Protein AF-A0A959FLN4-F1 (afdb_monomer_lite)

Foldseek 3Di:
DDPPDPDDPPVVVVVVVVVVVVVVPPPPDDQDDDDPPQKAWDAFDDPVVGKTKMFGQAKDAAQHKDKDWPFDDDDHDGDDPTDIDIDGHRHIDGGGKMWMWTDPPPHTDIDIHD

Sequence (114 aa):
MNKTLTIDRQRRWRWLALAVGLLIGTSGLTAQTLNPGDSAFTGYHSDDDDDFSFITLTNIVSGTVIKFTDNGWISGSLYINEGTITATFTQDVDCGTEIYVDFQGGGTGLRVGG

Radius of gyration: 25.19 Å; chains: 1; bounding box: 37×46×89 Å

Structure (mmCIF, N/CA/C/O backbone):
data_AF-A0A959FLN4-F1
#
_entry.id   AF-A0A959FLN4-F1
#
loop_
_atom_site.group_PDB
_atom_site.id
_atom_site.type_symbol
_atom_site.label_atom_id
_atom_site.label_alt_id
_atom_site.label_comp_id
_atom_site.label_asym_id
_atom_site.label_entity_id
_atom_site.label_seq_id
_atom_site.pdbx_PDB_ins_code
_atom_site.Cartn_x
_atom_site.Cartn_y
_atom_site.Cartn_z
_atom_site.occupancy
_atom_site.B_iso_or_equiv
_atom_site.auth_seq_id
_atom_site.auth_comp_id
_atom_site.auth_asym_id
_atom_site.auth_atom_id
_atom_site.pdbx_PDB_model_num
ATOM 1 N N . MET A 1 1 ? 0.136 34.805 69.538 1.00 42.81 1 MET A N 1
ATOM 2 C CA . MET A 1 1 ? -0.954 34.639 68.549 1.00 42.81 1 MET A CA 1
ATOM 3 C C . MET A 1 1 ? -0.334 33.937 67.353 1.00 42.81 1 MET A C 1
ATOM 5 O O . MET A 1 1 ? 0.190 34.576 66.452 1.00 42.81 1 MET A O 1
ATOM 9 N N . ASN A 1 2 ? -0.243 32.611 67.433 1.00 43.59 2 ASN A N 1
ATOM 10 C CA . ASN A 1 2 ? 0.672 31.832 66.604 1.00 43.59 2 ASN A CA 1
ATOM 11 C C . ASN A 1 2 ? -0.185 31.140 65.551 1.00 43.59 2 ASN A C 1
ATOM 13 O O . ASN A 1 2 ? -0.807 30.116 65.824 1.00 43.59 2 ASN A O 1
ATOM 17 N N . LYS A 1 3 ? -0.299 31.758 64.374 1.00 55.50 3 LYS A N 1
ATOM 18 C CA . LYS A 1 3 ? -0.999 31.157 63.240 1.00 55.50 3 LYS A CA 1
ATOM 19 C C . LYS A 1 3 ? -0.116 30.040 62.686 1.00 55.50 3 LYS A C 1
ATOM 21 O O . LYS A 1 3 ? 0.785 30.290 61.894 1.00 55.50 3 LYS A O 1
ATOM 26 N N . THR A 1 4 ? -0.349 28.820 63.156 1.00 52.38 4 THR A N 1
ATOM 27 C CA . THR A 1 4 ? 0.256 27.604 62.610 1.00 52.38 4 THR A CA 1
ATOM 28 C C . THR A 1 4 ? -0.147 27.483 61.140 1.00 52.38 4 THR A C 1
ATOM 30 O O . THR A 1 4 ? -1.325 27.342 60.821 1.00 52.38 4 THR A O 1
ATOM 33 N N . LEU A 1 5 ? 0.826 27.608 60.237 1.00 50.84 5 LEU A N 1
ATOM 34 C CA . LEU A 1 5 ? 0.628 27.631 58.789 1.00 50.84 5 LEU A CA 1
ATOM 35 C C . LEU A 1 5 ? 0.163 26.253 58.289 1.00 50.84 5 LEU A C 1
ATOM 37 O O . LEU A 1 5 ? 0.968 25.358 58.054 1.00 50.84 5 LEU A O 1
ATOM 41 N N . THR A 1 6 ? -1.146 26.075 58.112 1.00 54.66 6 THR A N 1
ATOM 42 C CA . THR A 1 6 ? -1.749 24.881 57.487 1.00 54.66 6 THR A CA 1
ATOM 43 C C . THR A 1 6 ? -1.818 25.032 55.959 1.00 54.66 6 THR A C 1
ATOM 45 O O . THR A 1 6 ? -2.863 24.866 55.340 1.00 54.66 6 THR A O 1
ATOM 48 N N . ILE A 1 7 ? -0.698 25.396 55.337 1.00 59.03 7 ILE A N 1
ATOM 49 C CA . ILE A 1 7 ? -0.493 25.465 53.878 1.00 59.03 7 ILE A CA 1
ATOM 50 C C . ILE A 1 7 ? 0.695 24.507 53.652 1.00 59.03 7 ILE A C 1
ATOM 52 O O . ILE A 1 7 ? 1.712 24.659 54.309 1.00 59.03 7 ILE A O 1
ATOM 56 N N . ASP A 1 8 ? 0.678 23.406 52.898 1.00 60.59 8 ASP A N 1
ATOM 57 C CA . ASP A 1 8 ? 0.335 23.318 51.480 1.00 60.59 8 ASP A CA 1
ATOM 58 C C . ASP A 1 8 ? 0.290 21.844 50.988 1.00 60.59 8 ASP A C 1
ATOM 60 O O . ASP A 1 8 ? 0.791 21.493 49.916 1.00 60.59 8 ASP A O 1
ATOM 64 N N . ARG A 1 9 ? -0.228 20.905 51.796 1.00 58.81 9 ARG A N 1
ATOM 65 C CA . ARG A 1 9 ? -0.150 19.459 51.470 1.00 58.81 9 ARG A CA 1
ATOM 66 C C . ARG A 1 9 ? -0.915 19.093 50.181 1.00 58.81 9 ARG A C 1
ATOM 68 O O . ARG A 1 9 ? -0.602 18.093 49.549 1.00 58.81 9 ARG A O 1
ATOM 75 N N . GLN A 1 10 ? -1.869 19.930 49.770 1.00 56.53 10 GLN A N 1
ATOM 76 C CA . GLN A 1 10 ? -2.761 19.699 48.629 1.00 56.53 10 GLN A CA 1
ATOM 77 C C . GLN A 1 10 ? -2.230 20.233 47.284 1.00 56.53 10 GLN A C 1
ATOM 79 O O . GLN A 1 10 ? -2.599 19.701 46.241 1.00 56.53 10 GLN A O 1
ATOM 84 N N . ARG A 1 11 ? -1.336 21.237 47.244 1.00 57.38 11 ARG A N 1
ATOM 85 C CA . ARG A 1 11 ? -0.779 21.738 45.964 1.00 57.38 11 ARG A CA 1
ATOM 86 C C . ARG A 1 11 ? 0.384 20.904 45.434 1.00 57.38 11 ARG A C 1
ATOM 88 O O . ARG A 1 11 ? 0.603 20.874 44.226 1.00 57.38 11 ARG A O 1
ATOM 95 N N . ARG A 1 12 ? 1.092 20.181 46.307 1.00 56.97 12 ARG A N 1
ATOM 96 C CA . ARG A 1 12 ? 2.252 19.343 45.936 1.00 56.97 12 ARG A CA 1
ATOM 97 C C . ARG A 1 12 ? 1.865 18.086 45.149 1.00 56.97 12 ARG A C 1
ATOM 99 O O . ARG A 1 12 ? 2.690 17.542 44.429 1.00 56.97 12 ARG A O 1
ATOM 106 N N . TRP A 1 13 ? 0.613 17.645 45.263 1.00 57.09 13 TRP A N 1
ATOM 107 C CA . TRP A 1 13 ? 0.108 16.438 44.598 1.00 57.09 13 TRP A CA 1
ATOM 108 C C . TRP A 1 13 ? -0.487 16.718 43.214 1.00 57.09 13 TRP A C 1
ATOM 110 O O . TRP A 1 13 ? -0.590 15.807 42.398 1.00 57.09 13 TRP A O 1
ATOM 120 N N . ARG A 1 14 ? -0.818 17.981 42.909 1.00 61.22 14 ARG A N 1
ATOM 121 C CA . ARG A 1 14 ? -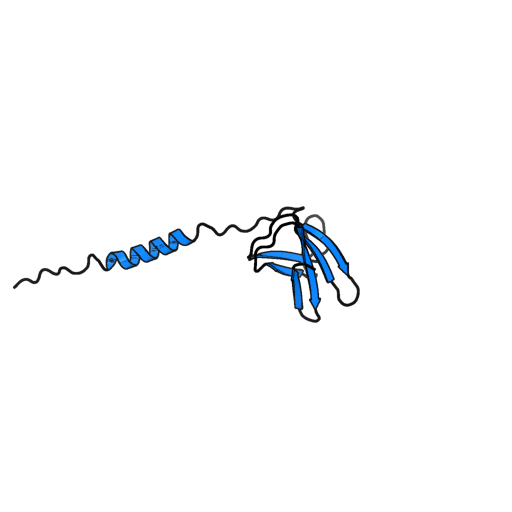1.393 18.371 41.609 1.00 61.22 14 ARG A CA 1
ATOM 122 C C . ARG A 1 14 ? -0.381 18.241 40.466 1.00 61.22 14 ARG A C 1
ATOM 124 O O . ARG A 1 14 ? -0.768 17.900 39.358 1.00 61.22 14 ARG A O 1
ATOM 131 N N . TRP A 1 15 ? 0.905 18.442 40.752 1.00 58.00 15 TRP A N 1
ATOM 132 C CA . TRP A 1 15 ? 1.986 18.281 39.772 1.00 58.00 15 TRP A CA 1
ATOM 133 C C . TRP A 1 15 ? 2.414 16.818 39.584 1.00 58.00 15 TRP A C 1
ATOM 135 O O . TRP A 1 15 ? 2.706 16.408 38.466 1.00 58.00 15 TRP A O 1
ATOM 145 N N . LEU A 1 16 ? 2.376 16.010 40.651 1.00 58.56 16 LEU A N 1
ATOM 146 C CA . LEU A 1 16 ? 2.661 14.570 40.580 1.00 58.56 16 LEU A CA 1
ATOM 14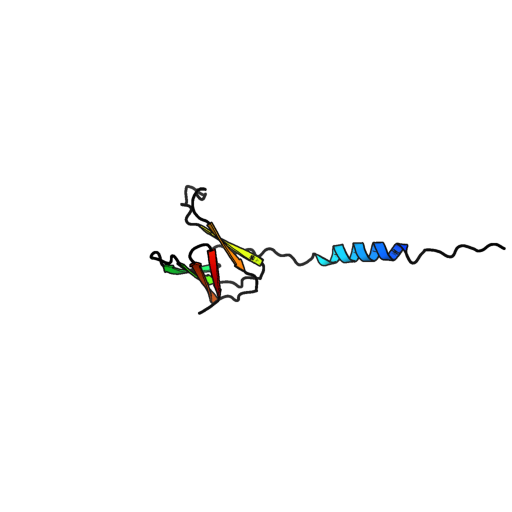7 C C . LEU A 1 16 ? 1.557 13.798 39.844 1.00 58.56 16 LEU A C 1
ATOM 149 O O . LEU A 1 16 ? 1.868 12.939 39.027 1.00 58.56 16 LEU A O 1
ATOM 153 N N . ALA A 1 17 ? 0.283 14.137 40.065 1.00 59.50 17 ALA A N 1
ATOM 154 C CA . ALA A 1 17 ? -0.832 13.503 39.359 1.00 59.50 17 ALA A CA 1
ATOM 155 C C . ALA A 1 17 ? -0.801 13.765 37.840 1.00 59.50 17 ALA A C 1
ATOM 157 O O . ALA A 1 17 ? -1.112 12.867 37.062 1.00 59.50 17 ALA A O 1
ATOM 158 N N . LEU A 1 18 ? -0.374 14.961 37.409 1.00 59.69 18 LEU A N 1
ATOM 159 C CA . LEU A 1 18 ? -0.246 15.296 35.986 1.00 59.69 18 LEU A CA 1
ATOM 160 C C . LEU A 1 18 ? 0.913 14.535 35.315 1.00 59.69 18 LEU A C 1
ATOM 162 O O . LEU A 1 18 ? 0.754 14.015 34.215 1.00 59.69 18 LEU A O 1
ATOM 166 N N . ALA A 1 19 ? 2.063 14.435 35.992 1.00 59.25 19 ALA A N 1
ATOM 167 C CA . ALA A 1 19 ? 3.237 13.723 35.484 1.00 59.25 19 ALA A CA 1
ATOM 168 C C . ALA A 1 19 ? 3.023 12.198 35.415 1.00 59.25 19 ALA A C 1
ATOM 170 O O . ALA A 1 19 ? 3.468 11.558 34.467 1.00 59.25 19 ALA A O 1
ATOM 171 N N . VAL A 1 20 ? 2.299 11.621 36.381 1.00 59.62 20 VAL A N 1
ATOM 172 C CA . VAL A 1 20 ? 1.921 10.197 36.367 1.00 59.62 20 VAL A CA 1
ATOM 173 C C . VAL A 1 20 ? 0.862 9.916 35.295 1.00 59.62 20 VAL A C 1
ATOM 175 O O . VAL A 1 20 ? 0.972 8.920 34.589 1.00 59.62 20 VAL A O 1
ATOM 178 N N . GLY A 1 21 ? -0.116 10.809 35.103 1.00 60.56 21 GLY A N 1
ATOM 179 C CA . GLY A 1 21 ? -1.114 10.676 34.034 1.00 60.56 21 GLY A CA 1
ATOM 180 C C . GLY A 1 21 ? -0.510 10.715 32.624 1.00 60.56 21 GLY A C 1
ATOM 181 O O . GLY A 1 21 ? -0.939 9.961 31.756 1.00 60.56 21 GLY A O 1
ATOM 182 N N . LEU A 1 22 ? 0.530 11.530 32.411 1.00 64.88 22 LEU A N 1
ATOM 183 C CA . LEU A 1 22 ? 1.234 11.628 31.127 1.00 64.88 22 LEU A CA 1
ATOM 184 C C . LEU A 1 22 ? 2.058 10.369 30.794 1.00 64.88 22 LEU A C 1
ATOM 186 O O . LEU A 1 22 ? 2.216 10.039 29.622 1.00 64.88 22 LEU A O 1
ATOM 190 N N . LEU A 1 23 ? 2.550 9.645 31.806 1.00 58.16 23 LEU A N 1
ATOM 191 C CA . LEU A 1 23 ? 3.374 8.444 31.617 1.00 58.16 23 LEU A CA 1
ATOM 192 C C . LEU A 1 23 ? 2.545 7.161 31.403 1.00 58.16 23 LEU A C 1
ATOM 194 O O . LEU A 1 23 ? 3.063 6.184 30.874 1.00 58.16 23 LEU A O 1
ATOM 198 N N . ILE A 1 24 ? 1.261 7.158 31.785 1.00 64.31 24 ILE A N 1
ATOM 199 C CA . ILE A 1 24 ? 0.349 6.003 31.643 1.00 64.31 24 ILE A CA 1
ATOM 200 C C . ILE A 1 24 ? -0.402 6.024 30.290 1.00 64.31 24 ILE A C 1
ATOM 202 O O . ILE A 1 24 ? -0.995 5.028 29.891 1.00 64.31 24 ILE A O 1
ATOM 206 N N . GLY A 1 25 ? -0.353 7.134 29.543 1.00 58.66 25 GLY A N 1
ATOM 207 C CA . GLY A 1 25 ? -1.104 7.313 28.292 1.00 58.66 25 GLY A CA 1
ATOM 208 C C . GLY A 1 25 ? -0.441 6.798 27.005 1.00 58.66 25 GLY A C 1
ATOM 209 O O . GLY A 1 25 ? -1.029 6.956 25.941 1.00 58.66 25 GLY A O 1
ATOM 210 N N . THR A 1 26 ? 0.768 6.226 27.051 1.00 59.09 26 THR A N 1
ATOM 211 C CA . THR A 1 26 ? 1.535 5.865 25.834 1.00 59.09 26 THR A CA 1
ATOM 212 C C . THR A 1 26 ? 1.523 4.375 25.479 1.00 59.09 26 THR A C 1
ATOM 214 O O . THR A 1 26 ? 2.037 3.983 24.430 1.00 59.09 26 THR A O 1
ATOM 217 N N . SER A 1 27 ? 0.925 3.524 26.314 1.00 56.97 27 SER A N 1
ATOM 218 C CA . SER A 1 27 ? 0.805 2.082 26.081 1.00 56.97 27 SER A CA 1
ATOM 219 C C . SER A 1 27 ? -0.263 1.783 25.025 1.00 56.97 27 SER A C 1
ATOM 221 O O . SER A 1 27 ? -1.408 1.493 25.357 1.00 56.97 27 SER A O 1
ATOM 223 N N . GLY A 1 28 ? 0.101 1.892 23.748 1.00 59.59 28 GLY A N 1
ATOM 224 C CA . GLY A 1 28 ? -0.788 1.545 22.633 1.00 59.59 28 GLY A CA 1
ATOM 225 C C . GLY A 1 28 ? -0.274 1.896 21.238 1.00 59.59 28 GLY A C 1
ATOM 226 O O . GLY A 1 28 ? -0.885 1.488 20.257 1.00 59.59 28 GLY A O 1
ATOM 227 N N . LEU A 1 29 ? 0.847 2.613 21.118 1.00 63.47 29 LEU A N 1
ATOM 228 C CA . LEU A 1 29 ? 1.471 2.864 19.819 1.00 63.47 29 LEU A CA 1
ATOM 229 C C . LEU A 1 29 ? 2.187 1.592 19.350 1.00 63.47 29 LEU A C 1
ATOM 231 O O . LEU A 1 29 ? 3.341 1.353 19.701 1.00 63.47 29 LEU A O 1
ATOM 235 N N . THR A 1 30 ? 1.492 0.758 18.583 1.00 61.81 30 THR A N 1
ATOM 236 C CA . THR A 1 30 ? 2.125 -0.303 17.799 1.00 61.81 30 THR A CA 1
ATOM 237 C C . THR A 1 30 ? 2.321 0.202 16.376 1.00 61.81 30 THR A C 1
ATOM 239 O O . THR A 1 30 ? 1.385 0.695 15.751 1.00 61.81 30 THR A O 1
ATOM 242 N N . ALA A 1 31 ? 3.554 0.140 15.874 1.00 64.38 31 ALA A N 1
ATOM 243 C CA . ALA A 1 31 ? 3.780 0.314 14.449 1.00 64.38 31 ALA A CA 1
ATOM 244 C C . ALA A 1 31 ? 3.240 -0.935 13.749 1.00 64.38 31 ALA A C 1
ATOM 246 O O . ALA A 1 31 ? 3.597 -2.055 14.129 1.00 64.38 31 ALA A O 1
ATOM 247 N N . GLN A 1 32 ? 2.390 -0.762 12.739 1.00 69.25 32 GLN A N 1
ATOM 248 C CA . GLN A 1 32 ? 1.960 -1.903 11.949 1.00 69.25 32 GLN A CA 1
ATOM 249 C C . GLN A 1 32 ? 3.174 -2.526 11.257 1.00 69.25 32 GLN A C 1
ATOM 251 O O . GLN A 1 32 ? 3.904 -1.853 10.532 1.00 69.25 32 GLN A O 1
ATOM 256 N N . THR A 1 33 ? 3.388 -3.820 11.489 1.00 81.00 33 THR A N 1
ATOM 257 C CA . THR A 1 33 ? 4.355 -4.608 10.722 1.00 81.00 33 THR A CA 1
ATOM 258 C C . THR A 1 33 ? 3.602 -5.280 9.585 1.00 81.00 33 THR A C 1
ATOM 260 O O . THR A 1 33 ? 2.776 -6.153 9.840 1.00 81.00 33 THR A O 1
ATOM 263 N N . LEU A 1 34 ? 3.863 -4.848 8.352 1.00 89.44 34 LEU A N 1
ATOM 264 C CA . LEU A 1 34 ? 3.444 -5.557 7.145 1.00 89.44 34 LEU A CA 1
ATOM 265 C C . LEU A 1 34 ? 4.539 -6.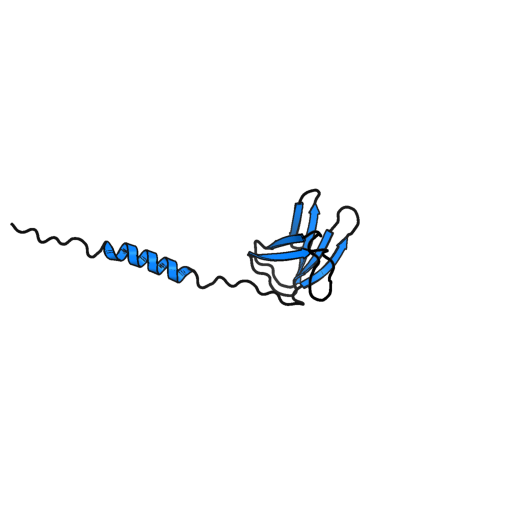550 6.753 1.00 89.44 34 LEU A C 1
ATOM 267 O O . LEU A 1 34 ? 5.726 -6.213 6.765 1.00 89.44 34 LEU A O 1
ATOM 271 N N . ASN A 1 35 ? 4.142 -7.764 6.402 1.00 92.31 35 ASN A N 1
ATOM 272 C CA . ASN A 1 35 ? 5.020 -8.818 5.918 1.00 92.31 35 ASN A CA 1
ATOM 273 C C . ASN A 1 35 ? 4.934 -8.935 4.389 1.00 92.31 35 ASN A C 1
ATOM 275 O O . ASN A 1 35 ? 3.924 -8.559 3.784 1.00 92.31 35 ASN A O 1
ATOM 279 N N . PRO A 1 36 ? 5.965 -9.496 3.732 1.00 90.88 36 PRO A N 1
ATOM 280 C CA . PRO A 1 36 ? 5.841 -9.907 2.340 1.00 90.88 36 PRO A CA 1
ATOM 281 C C . PRO A 1 36 ? 4.613 -10.810 2.151 1.00 90.88 36 PRO A C 1
ATOM 283 O O . PRO A 1 36 ? 4.470 -11.809 2.854 1.00 90.88 36 PRO A O 1
ATOM 286 N N . GLY A 1 37 ? 3.743 -10.454 1.203 1.00 93.44 37 GLY A N 1
ATOM 287 C CA . GLY A 1 37 ? 2.484 -11.163 0.942 1.00 93.44 37 GLY A CA 1
ATOM 288 C C . GLY A 1 37 ? 1.234 -10.538 1.571 1.00 93.44 37 GLY A C 1
ATOM 289 O O . GLY A 1 37 ? 0.138 -10.996 1.276 1.00 93.44 37 GLY A O 1
ATOM 290 N N . ASP A 1 38 ? 1.360 -9.468 2.359 1.00 95.75 38 ASP A N 1
ATOM 291 C CA . ASP A 1 38 ? 0.211 -8.768 2.961 1.00 95.75 38 ASP A CA 1
ATOM 292 C C . ASP A 1 38 ? -0.537 -7.840 1.978 1.00 95.75 38 ASP A C 1
ATOM 294 O O . ASP A 1 38 ? -1.553 -7.233 2.322 1.00 95.75 38 ASP A O 1
ATOM 298 N N . SER A 1 39 ? -0.053 -7.731 0.740 1.00 94.50 39 SER A N 1
ATOM 299 C CA . SER A 1 39 ? -0.704 -7.020 -0.362 1.00 94.50 39 SER A CA 1
ATOM 300 C C . SER A 1 39 ? -0.310 -7.630 -1.705 1.00 94.50 39 SER A C 1
ATOM 302 O O . SER A 1 39 ? 0.720 -8.304 -1.811 1.00 94.50 39 SER A O 1
ATOM 304 N N . ALA A 1 40 ? -1.125 -7.390 -2.728 1.00 96.00 40 ALA A N 1
ATOM 305 C CA . ALA A 1 40 ? -0.843 -7.808 -4.096 1.00 96.00 40 ALA A CA 1
ATOM 306 C C . ALA A 1 40 ? -1.298 -6.739 -5.092 1.00 96.00 40 ALA A C 1
ATOM 308 O O . ALA A 1 40 ? -2.390 -6.199 -4.948 1.00 96.00 40 ALA A O 1
ATOM 309 N N . PHE A 1 41 ? -0.484 -6.456 -6.110 1.00 95.12 41 PHE A N 1
ATOM 310 C CA . PHE A 1 41 ? -0.895 -5.595 -7.222 1.00 95.12 41 PHE A CA 1
ATOM 311 C C . PHE A 1 41 ? -2.005 -6.261 -8.040 1.00 95.12 41 PHE A C 1
ATOM 313 O O . PHE A 1 41 ? -1.958 -7.468 -8.288 1.00 95.12 41 PHE A O 1
ATOM 320 N N . THR A 1 42 ? -2.982 -5.468 -8.466 1.00 95.75 42 THR A N 1
ATOM 321 C CA . THR A 1 42 ? -4.179 -5.921 -9.192 1.00 95.75 42 THR A CA 1
ATOM 322 C C . THR A 1 42 ? -4.366 -5.210 -10.530 1.00 95.75 42 THR A C 1
ATOM 324 O O . THR A 1 42 ? -4.973 -5.784 -11.433 1.00 95.75 42 THR A O 1
ATOM 327 N N . GLY A 1 43 ? -3.779 -4.025 -10.707 1.00 93.44 43 GLY A N 1
ATOM 328 C CA . GLY A 1 43 ? -3.830 -3.257 -11.948 1.00 93.44 43 GLY A CA 1
ATOM 329 C C . GLY A 1 43 ? -2.605 -2.365 -12.119 1.00 93.44 43 GLY A C 1
ATOM 330 O O . GLY A 1 43 ? -1.963 -1.981 -11.143 1.00 93.44 43 GLY A O 1
ATOM 331 N N . TYR A 1 44 ? -2.278 -2.062 -13.371 1.00 90.50 44 TYR A N 1
ATOM 332 C CA . TYR A 1 44 ? -1.220 -1.131 -13.749 1.00 90.50 44 TYR A CA 1
ATOM 333 C C . TYR A 1 44 ? -1.588 -0.469 -15.078 1.00 90.50 44 TYR A C 1
ATOM 335 O O . TYR A 1 44 ? -1.947 -1.166 -16.033 1.00 90.50 44 TYR A O 1
ATOM 343 N N . HIS A 1 45 ? -1.486 0.853 -15.121 1.00 88.12 45 HIS A N 1
ATOM 344 C CA . HIS A 1 45 ? -1.679 1.698 -16.286 1.00 88.12 45 HIS A CA 1
ATOM 345 C C . HIS A 1 45 ? -0.399 2.518 -16.488 1.00 88.12 45 HIS A C 1
ATOM 347 O O . HIS A 1 45 ? 0.068 3.185 -15.572 1.00 88.12 45 HIS A O 1
ATOM 353 N N . SER A 1 46 ? 0.200 2.412 -17.674 1.00 82.81 46 SER A N 1
ATOM 354 C CA . SER A 1 46 ? 1.507 3.013 -17.998 1.00 82.81 46 SER A CA 1
ATOM 355 C C . SER A 1 46 ? 1.457 4.017 -19.149 1.00 82.81 46 SER A C 1
ATOM 357 O O . SER A 1 46 ? 2.472 4.263 -19.799 1.00 82.81 46 SER A O 1
ATOM 359 N N . ASP A 1 47 ? 0.250 4.407 -19.536 1.00 78.94 47 ASP A N 1
ATOM 360 C CA . ASP A 1 47 ? -0.031 5.451 -20.520 1.00 78.94 47 ASP A CA 1
ATOM 361 C C . ASP A 1 47 ? -0.634 6.650 -19.766 1.00 78.94 47 ASP A C 1
ATOM 363 O O . ASP A 1 47 ? -0.983 6.499 -18.607 1.00 78.94 47 ASP A O 1
ATOM 367 N N . ASP A 1 48 ? -0.746 7.840 -20.354 1.00 72.81 48 ASP A N 1
ATOM 368 C CA . ASP A 1 48 ? -1.234 9.016 -19.604 1.00 72.81 48 ASP A CA 1
ATOM 369 C C . ASP A 1 48 ? -2.718 8.849 -19.165 1.00 72.81 48 ASP A C 1
ATOM 371 O O . ASP A 1 48 ? -3.608 8.752 -20.018 1.00 72.81 48 ASP A O 1
ATOM 375 N N . ASP A 1 49 ? -3.088 8.880 -17.872 1.00 69.81 49 ASP A N 1
ATOM 376 C CA . ASP A 1 49 ? -2.268 9.042 -16.650 1.00 69.81 49 ASP A CA 1
ATOM 377 C C . ASP A 1 49 ? -1.676 7.710 -16.149 1.00 69.81 49 ASP A C 1
ATOM 379 O O . ASP A 1 49 ? -2.384 6.704 -16.051 1.00 69.81 49 ASP A O 1
ATOM 383 N N . ASP A 1 50 ? -0.407 7.736 -15.723 1.00 82.38 50 ASP A N 1
ATOM 384 C CA . ASP A 1 50 ? 0.202 6.605 -15.022 1.00 82.38 50 ASP A CA 1
ATOM 385 C C . ASP A 1 50 ? -0.603 6.303 -13.744 1.00 82.38 50 ASP A C 1
ATOM 387 O O . ASP A 1 50 ? -0.869 7.203 -12.946 1.00 82.38 50 ASP A O 1
ATOM 391 N N . ASP A 1 51 ? -0.998 5.048 -13.520 1.00 88.94 51 ASP A N 1
ATOM 392 C CA . ASP A 1 51 ? -1.694 4.620 -12.303 1.00 88.94 51 ASP A CA 1
ATOM 393 C C . ASP A 1 51 ? -1.472 3.132 -11.984 1.00 88.94 51 ASP A C 1
ATOM 395 O O . ASP A 1 51 ? -0.952 2.342 -12.779 1.00 88.94 51 ASP A O 1
ATOM 399 N N . PHE A 1 52 ? -1.799 2.737 -10.755 1.00 92.06 52 PHE A N 1
ATOM 400 C CA . PHE A 1 52 ? -1.852 1.325 -10.387 1.00 92.06 52 PHE A CA 1
ATOM 401 C C . PHE A 1 52 ? -2.867 1.066 -9.281 1.00 92.06 52 PHE A C 1
ATOM 403 O O . PHE A 1 52 ? -3.247 1.960 -8.522 1.00 92.06 52 PHE A O 1
ATOM 410 N N . SER A 1 53 ? -3.254 -0.199 -9.136 1.00 94.50 53 SER A N 1
ATOM 411 C CA . SER A 1 53 ? -4.057 -0.660 -8.009 1.00 94.50 53 SER A CA 1
ATOM 412 C C . SER A 1 53 ? -3.442 -1.871 -7.319 1.00 94.50 53 SER A C 1
ATOM 414 O O . SER A 1 53 ? -2.664 -2.641 -7.897 1.00 94.50 53 SER A O 1
ATOM 416 N N . PHE A 1 54 ? -3.766 -2.021 -6.040 1.00 95.31 54 PHE A N 1
ATOM 417 C CA . PHE A 1 54 ? -3.398 -3.180 -5.241 1.00 95.31 54 PHE A CA 1
ATOM 418 C C . PHE A 1 54 ? -4.498 -3.524 -4.241 1.00 95.31 54 PHE A C 1
ATOM 420 O O . PHE A 1 54 ? -5.235 -2.657 -3.776 1.00 95.31 54 PHE A O 1
ATOM 427 N N . ILE A 1 55 ? -4.575 -4.794 -3.861 1.00 96.31 55 ILE A N 1
ATOM 428 C CA . ILE A 1 55 ? -5.483 -5.289 -2.830 1.00 96.31 55 ILE A CA 1
ATOM 429 C C . ILE A 1 55 ? -4.739 -5.509 -1.512 1.00 96.31 55 ILE A C 1
ATOM 431 O O . ILE A 1 55 ? -3.601 -5.997 -1.487 1.00 96.31 55 ILE A O 1
ATOM 435 N N . THR A 1 56 ? -5.386 -5.168 -0.401 1.00 95.81 56 THR A N 1
ATOM 436 C CA . THR A 1 56 ? -4.918 -5.512 0.944 1.00 95.81 56 THR A CA 1
ATOM 437 C C . THR A 1 56 ? -5.242 -6.979 1.236 1.00 95.81 56 THR A C 1
ATOM 439 O O . THR A 1 56 ? -6.370 -7.427 1.058 1.00 95.81 56 THR A O 1
ATOM 442 N N . LEU A 1 57 ? -4.268 -7.769 1.686 1.00 96.06 57 LEU A N 1
ATOM 443 C CA . LEU A 1 57 ? -4.482 -9.174 2.083 1.00 96.06 57 LEU A CA 1
ATOM 444 C C . LEU A 1 57 ? -4.499 -9.350 3.608 1.00 96.06 57 LEU A C 1
ATOM 446 O O . LEU A 1 57 ? -4.805 -10.424 4.120 1.00 96.06 57 LEU A O 1
ATOM 450 N N . THR A 1 58 ? -4.244 -8.263 4.332 1.00 95.50 58 THR A N 1
ATOM 451 C CA . THR A 1 58 ? -4.405 -8.121 5.778 1.00 95.50 58 THR A CA 1
ATOM 452 C C . THR A 1 58 ? -5.062 -6.776 6.088 1.00 95.50 58 THR A C 1
ATOM 454 O O . THR A 1 58 ? -5.090 -5.885 5.237 1.00 95.50 58 THR A O 1
ATOM 457 N N . ASN A 1 59 ? -5.588 -6.617 7.302 1.00 94.50 59 ASN A N 1
ATOM 458 C CA . ASN A 1 59 ? -6.124 -5.332 7.747 1.00 94.50 59 ASN A CA 1
ATOM 459 C C . ASN A 1 59 ? -4.986 -4.313 7.839 1.00 94.50 59 ASN A C 1
ATOM 461 O O . ASN A 1 59 ? -3.934 -4.627 8.390 1.00 94.50 59 ASN A O 1
ATOM 465 N N . ILE A 1 60 ? -5.198 -3.092 7.361 1.00 92.81 60 ILE A N 1
ATOM 466 C CA . ILE A 1 60 ? -4.292 -1.953 7.519 1.00 92.81 60 ILE A CA 1
ATOM 467 C C . ILE A 1 60 ? -4.880 -1.018 8.574 1.00 92.81 60 ILE A C 1
ATOM 469 O O . ILE A 1 60 ? -6.047 -0.653 8.495 1.00 92.81 60 ILE A O 1
ATOM 473 N N . VAL A 1 61 ? -4.088 -0.620 9.565 1.00 92.00 61 VAL A N 1
ATOM 474 C CA . VAL A 1 61 ? -4.510 0.369 10.564 1.00 92.00 61 VAL A CA 1
A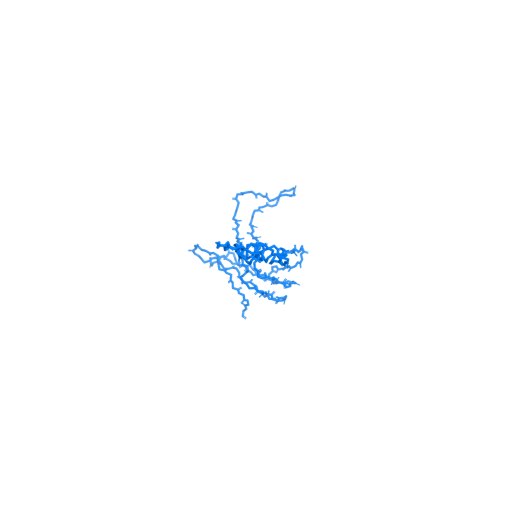TOM 475 C C . VAL A 1 61 ? -4.156 1.788 10.121 1.00 92.00 61 VAL A C 1
ATOM 477 O O . VAL A 1 61 ? -3.204 2.016 9.369 1.00 92.00 61 VAL A O 1
ATOM 480 N N . SER A 1 62 ? -4.902 2.763 10.627 1.00 90.56 62 SER A N 1
ATOM 481 C CA . SER A 1 62 ? -4.615 4.180 10.442 1.00 90.56 62 SER A CA 1
ATOM 482 C C . SER A 1 62 ? -3.187 4.525 10.879 1.00 90.56 62 SER A C 1
ATOM 484 O O . SER A 1 62 ? -2.709 4.109 11.933 1.00 90.56 62 SER A O 1
ATOM 486 N N . GLY A 1 63 ? -2.521 5.362 10.092 1.00 88.44 63 GLY A N 1
ATOM 487 C CA . GLY A 1 63 ? -1.133 5.775 10.279 1.00 88.44 63 GLY A CA 1
ATOM 488 C C . GLY A 1 63 ? -0.116 4.898 9.549 1.00 88.44 63 GLY A C 1
ATOM 489 O O . GLY A 1 63 ? 1.062 5.257 9.515 1.00 88.44 63 GLY A O 1
ATOM 490 N N . THR A 1 64 ? -0.534 3.785 8.943 1.00 90.88 64 THR A N 1
ATOM 491 C CA . THR A 1 64 ? 0.354 2.958 8.124 1.00 90.88 64 THR A CA 1
ATOM 492 C C . THR A 1 64 ? 0.800 3.709 6.875 1.00 90.88 64 THR A C 1
ATOM 494 O O . THR A 1 64 ? 0.024 4.411 6.225 1.00 90.88 64 THR A O 1
ATOM 497 N N . VAL A 1 65 ? 2.083 3.563 6.546 1.00 90.12 65 VAL A N 1
ATOM 498 C CA . VAL A 1 65 ? 2.714 4.201 5.391 1.00 90.12 65 VAL A CA 1
ATOM 499 C C . VAL A 1 65 ? 3.331 3.122 4.515 1.00 90.12 65 VAL A C 1
ATOM 501 O O . VAL A 1 65 ? 4.246 2.423 4.949 1.00 90.12 65 VAL A O 1
ATOM 504 N N . ILE A 1 66 ? 2.858 3.013 3.276 1.00 90.44 66 ILE A N 1
ATOM 505 C CA . ILE A 1 66 ? 3.419 2.119 2.259 1.00 90.44 66 ILE A CA 1
ATOM 506 C C . ILE A 1 66 ? 4.102 2.975 1.199 1.00 90.44 66 ILE A C 1
ATOM 508 O O . ILE A 1 66 ? 3.549 3.978 0.745 1.00 90.44 66 ILE A O 1
ATOM 512 N N . LYS A 1 67 ? 5.325 2.597 0.824 1.00 90.19 67 LYS A N 1
ATOM 513 C CA . LYS A 1 67 ? 6.095 3.296 -0.203 1.00 90.19 67 LYS A CA 1
ATOM 514 C C . LYS A 1 67 ? 6.272 2.415 -1.425 1.00 90.19 67 LYS A C 1
ATOM 516 O O . LYS A 1 67 ? 6.705 1.274 -1.296 1.00 90.19 67 LYS A O 1
ATOM 521 N N . PHE A 1 68 ? 5.979 2.979 -2.586 1.00 89.19 68 PHE A N 1
ATOM 522 C CA . PHE A 1 68 ? 6.139 2.336 -3.883 1.00 89.19 68 PHE A CA 1
ATOM 523 C C . PHE A 1 68 ? 7.236 3.057 -4.645 1.00 89.19 68 PHE A C 1
ATOM 525 O O . PHE A 1 68 ? 7.296 4.284 -4.622 1.00 89.19 68 PHE A O 1
ATOM 532 N N . THR A 1 69 ? 8.125 2.309 -5.280 1.00 88.88 69 THR A N 1
ATOM 533 C CA . THR A 1 69 ? 9.247 2.877 -6.017 1.00 88.88 69 THR A CA 1
ATOM 534 C C . THR A 1 69 ? 9.562 2.017 -7.222 1.00 88.88 69 THR A C 1
ATOM 536 O O . THR A 1 69 ? 9.471 0.791 -7.153 1.00 88.88 69 THR A O 1
ATOM 539 N N . ASP A 1 70 ? 9.935 2.681 -8.303 1.00 86.44 70 ASP A N 1
ATOM 540 C CA . ASP A 1 70 ? 10.478 2.091 -9.517 1.00 86.44 70 ASP A CA 1
ATOM 541 C C . ASP A 1 70 ? 12.001 1.908 -9.447 1.00 86.44 70 ASP A C 1
ATOM 543 O O . ASP A 1 70 ? 12.563 1.355 -10.384 1.00 86.44 70 ASP A O 1
ATOM 547 N N . ASN A 1 71 ? 12.646 2.271 -8.319 1.00 91.06 71 ASN A N 1
ATOM 548 C CA . ASN A 1 71 ? 14.073 2.031 -8.088 1.00 91.06 71 ASN A CA 1
ATOM 549 C C . ASN A 1 71 ? 14.435 0.575 -8.415 1.00 91.06 71 ASN A C 1
ATOM 551 O O . ASN A 1 71 ? 14.018 -0.356 -7.719 1.00 91.06 71 ASN A O 1
ATOM 555 N N . GLY A 1 72 ? 15.263 0.378 -9.439 1.00 90.31 72 GLY A N 1
ATOM 556 C CA . GLY A 1 72 ? 15.700 -0.952 -9.842 1.00 90.31 72 GLY A CA 1
ATOM 557 C C . GLY A 1 72 ? 16.370 -1.722 -8.694 1.00 90.31 72 GLY A C 1
ATOM 558 O O . GLY A 1 72 ? 17.017 -1.155 -7.808 1.00 90.31 72 GLY A O 1
ATOM 559 N N . TRP A 1 73 ? 16.225 -3.046 -8.713 1.00 91.06 73 TRP A N 1
ATOM 560 C CA . TRP A 1 73 ? 16.811 -3.927 -7.706 1.00 91.06 73 TRP A CA 1
ATOM 561 C C . TRP A 1 73 ? 18.199 -4.418 -8.125 1.00 91.06 73 TRP A C 1
ATOM 563 O O . TRP A 1 73 ? 18.357 -5.040 -9.177 1.00 91.06 73 TRP A O 1
ATOM 573 N N . ILE A 1 74 ? 19.201 -4.216 -7.269 1.00 89.25 74 ILE A N 1
ATOM 574 C CA . ILE A 1 74 ? 20.566 -4.706 -7.463 1.00 89.25 74 ILE A CA 1
ATOM 575 C C . ILE A 1 74 ? 21.091 -5.398 -6.205 1.00 89.25 74 ILE A C 1
ATOM 577 O O . ILE A 1 74 ? 21.280 -4.787 -5.157 1.00 89.25 74 ILE A O 1
ATOM 581 N N . SER A 1 75 ? 21.383 -6.696 -6.328 1.00 89.62 75 SER A N 1
ATOM 582 C CA . SER A 1 75 ? 22.172 -7.473 -5.358 1.00 89.62 75 SER A CA 1
ATOM 583 C C . SER A 1 75 ? 21.808 -7.262 -3.876 1.00 89.62 75 SER A C 1
ATOM 585 O O . SER A 1 75 ? 22.695 -7.225 -3.026 1.00 89.62 75 SER A O 1
ATOM 587 N N . GLY A 1 76 ? 20.518 -7.136 -3.548 1.00 91.31 76 GLY A N 1
ATOM 588 C CA . GLY A 1 76 ? 20.061 -6.973 -2.162 1.00 91.31 76 GLY A CA 1
ATOM 589 C C . GLY A 1 76 ? 19.653 -5.553 -1.762 1.00 91.31 76 GLY A C 1
ATOM 590 O O . GLY A 1 76 ? 19.276 -5.355 -0.609 1.00 91.31 76 GLY A O 1
ATOM 591 N N . SER A 1 77 ? 19.721 -4.578 -2.669 1.00 92.44 77 SER A N 1
ATOM 592 C CA . SER A 1 77 ? 19.303 -3.198 -2.411 1.00 92.44 77 SER A CA 1
ATOM 593 C C . SER A 1 77 ? 18.583 -2.586 -3.608 1.00 92.44 77 SER A C 1
ATOM 595 O O . SER A 1 77 ? 18.768 -3.002 -4.751 1.00 92.44 77 SER A O 1
ATOM 597 N N . LEU A 1 78 ? 17.796 -1.551 -3.332 1.00 92.88 78 LEU A N 1
ATOM 598 C CA . LEU A 1 78 ? 17.271 -0.637 -4.339 1.00 92.88 78 LEU A CA 1
ATOM 599 C C . LEU A 1 78 ? 18.374 0.327 -4.802 1.00 92.88 78 LEU A C 1
ATOM 601 O O . LEU A 1 78 ? 19.263 0.681 -4.014 1.00 92.88 78 LEU A O 1
ATOM 605 N N . TYR A 1 79 ? 18.297 0.776 -6.056 1.00 92.50 79 TYR A N 1
ATOM 606 C CA . TYR A 1 79 ? 18.938 2.018 -6.493 1.00 92.50 79 TYR A CA 1
ATOM 607 C C . TYR A 1 79 ? 18.364 3.230 -5.726 1.00 92.50 79 TYR A C 1
ATOM 609 O O . TYR A 1 79 ? 17.413 3.101 -4.957 1.00 92.50 79 TYR A O 1
ATOM 617 N N . ILE A 1 80 ? 18.997 4.402 -5.860 1.00 85.25 80 ILE A N 1
ATOM 618 C CA . ILE A 1 80 ? 18.725 5.573 -5.000 1.00 85.25 80 ILE A CA 1
ATOM 619 C C . ILE A 1 80 ? 18.223 6.820 -5.747 1.00 85.25 80 ILE A C 1
ATOM 621 O O . ILE A 1 80 ? 18.136 7.880 -5.135 1.00 85.25 80 ILE A O 1
ATOM 625 N N . ASN A 1 81 ? 17.924 6.726 -7.047 1.00 85.12 81 ASN A N 1
ATOM 626 C CA . ASN A 1 81 ? 17.714 7.901 -7.909 1.00 85.12 81 ASN A CA 1
ATOM 627 C C . ASN A 1 81 ? 16.452 7.830 -8.791 1.00 85.12 81 ASN A C 1
ATOM 629 O O . ASN A 1 81 ? 16.378 8.548 -9.784 1.00 85.12 81 ASN A O 1
ATOM 633 N N . GLU A 1 82 ? 15.479 6.992 -8.443 1.00 85.12 82 GLU A N 1
ATOM 634 C CA . GLU A 1 82 ? 14.173 6.922 -9.115 1.00 85.12 82 GLU A CA 1
ATOM 635 C C . GLU A 1 82 ? 13.039 7.380 -8.180 1.00 85.12 82 GLU A C 1
ATOM 637 O O . GLU A 1 82 ? 13.265 7.765 -7.023 1.00 85.12 82 GLU A O 1
ATOM 642 N N . GLY A 1 83 ? 11.813 7.402 -8.700 1.00 83.62 83 GLY A N 1
ATOM 643 C CA . GLY A 1 83 ? 10.642 7.935 -8.018 1.00 83.62 83 GLY A CA 1
ATOM 644 C C . GLY A 1 83 ? 10.258 7.129 -6.779 1.00 83.62 83 GLY A C 1
ATOM 645 O O . GLY A 1 83 ? 10.499 5.929 -6.660 1.00 83.62 83 GLY A O 1
ATOM 646 N N . THR A 1 84 ? 9.653 7.791 -5.793 1.00 87.75 84 THR A N 1
ATOM 647 C CA . THR A 1 84 ? 9.013 7.101 -4.666 1.00 87.75 84 THR A CA 1
ATOM 648 C C . THR A 1 84 ? 7.700 7.772 -4.316 1.00 87.75 84 THR A C 1
ATOM 650 O O . THR A 1 84 ? 7.651 8.957 -3.993 1.00 87.75 84 THR A O 1
ATOM 653 N N . ILE A 1 85 ? 6.645 6.973 -4.310 1.00 87.00 85 ILE A N 1
ATOM 654 C CA . ILE A 1 85 ? 5.294 7.351 -3.923 1.00 87.00 85 ILE A CA 1
ATOM 655 C C . ILE A 1 85 ? 5.062 6.893 -2.497 1.00 87.00 85 ILE A C 1
ATOM 657 O O . ILE A 1 85 ? 5.505 5.817 -2.100 1.00 87.00 85 ILE A O 1
ATOM 661 N N . THR A 1 86 ? 4.355 7.707 -1.720 1.00 88.75 86 THR A N 1
ATOM 662 C CA . THR A 1 86 ? 4.026 7.397 -0.329 1.00 88.75 86 THR A CA 1
ATOM 663 C C . THR A 1 86 ? 2.512 7.372 -0.150 1.00 88.75 86 THR A C 1
ATOM 665 O O . THR A 1 86 ? 1.873 8.421 -0.120 1.00 88.75 86 THR A O 1
ATOM 668 N N . ALA A 1 87 ? 1.944 6.180 0.013 1.00 88.56 87 ALA A N 1
ATOM 669 C CA . ALA A 1 87 ? 0.555 5.993 0.409 1.00 88.56 87 ALA A CA 1
ATOM 670 C C . ALA A 1 87 ? 0.459 6.047 1.939 1.00 88.56 87 ALA A C 1
ATOM 672 O O . ALA A 1 87 ? 1.004 5.187 2.634 1.00 88.56 87 ALA A O 1
ATOM 673 N N . THR A 1 88 ? -0.211 7.075 2.463 1.00 89.50 88 THR A N 1
ATOM 674 C CA . THR A 1 88 ? -0.475 7.221 3.902 1.00 89.50 88 THR A CA 1
ATOM 675 C C . THR A 1 88 ? -1.936 6.914 4.177 1.00 89.50 88 THR A C 1
ATOM 677 O O . THR A 1 88 ? -2.820 7.626 3.704 1.00 89.50 88 THR A O 1
ATOM 680 N N . PHE A 1 89 ? -2.189 5.879 4.968 1.00 89.69 89 PHE A N 1
ATOM 681 C CA . PHE A 1 89 ? -3.534 5.508 5.384 1.00 89.69 89 PHE A CA 1
ATOM 682 C C . PHE A 1 89 ? -3.928 6.349 6.596 1.00 89.69 89 PHE A C 1
ATOM 684 O O . PHE A 1 89 ? -3.269 6.303 7.629 1.00 89.69 89 PHE A O 1
ATOM 691 N N . THR A 1 90 ? -4.983 7.151 6.480 1.00 90.25 90 THR A N 1
ATOM 692 C CA . THR A 1 90 ? -5.479 8.030 7.560 1.00 90.25 90 THR A CA 1
ATOM 693 C C . THR A 1 90 ? -6.646 7.426 8.342 1.00 90.25 90 THR A C 1
ATOM 695 O O . THR A 1 90 ? -7.190 8.067 9.241 1.00 90.25 90 THR A O 1
ATOM 698 N N . GLN A 1 91 ? -7.036 6.205 7.985 1.00 90.25 91 GLN A N 1
ATOM 699 C CA . GLN A 1 91 ? -8.107 5.426 8.587 1.00 90.25 91 GLN A CA 1
ATOM 700 C C . GLN A 1 91 ? -7.773 3.936 8.488 1.00 90.25 91 GLN A C 1
ATOM 702 O O . GLN A 1 91 ? -6.929 3.544 7.678 1.00 90.25 91 GLN A O 1
ATOM 707 N N . ASP A 1 92 ? -8.453 3.125 9.295 1.00 92.44 92 ASP A N 1
ATOM 708 C CA . ASP A 1 92 ? -8.375 1.671 9.190 1.00 92.44 92 ASP A CA 1
ATOM 709 C C . ASP A 1 92 ? -8.998 1.201 7.861 1.00 92.44 92 ASP A C 1
ATOM 711 O O . ASP A 1 92 ? -9.980 1.773 7.372 1.00 92.44 92 ASP A O 1
ATOM 715 N N . VAL A 1 93 ? -8.405 0.165 7.271 1.00 93.50 93 VAL A N 1
ATOM 716 C CA . VAL A 1 93 ? -8.812 -0.477 6.019 1.00 93.50 93 VAL A CA 1
ATOM 717 C C . VAL A 1 93 ? -8.834 -1.985 6.241 1.00 93.50 93 VAL A C 1
ATOM 719 O O . VAL A 1 93 ? -7.825 -2.585 6.612 1.00 93.50 93 VAL A O 1
ATOM 722 N N . ASP A 1 94 ? -9.979 -2.609 5.994 1.00 94.94 94 ASP A N 1
ATOM 723 C CA . ASP A 1 94 ? -10.131 -4.054 6.141 1.00 94.94 94 ASP A CA 1
ATOM 724 C C . ASP A 1 94 ? -9.377 -4.817 5.041 1.00 94.94 94 ASP A C 1
ATOM 726 O O . ASP A 1 94 ? -9.118 -4.300 3.946 1.00 94.94 94 ASP A O 1
ATOM 730 N N . CYS A 1 95 ? -9.024 -6.070 5.323 1.00 95.50 95 CYS A N 1
ATOM 731 C CA . CYS A 1 95 ? -8.499 -6.981 4.316 1.00 95.50 95 CYS A CA 1
ATOM 732 C C . CYS A 1 95 ? -9.498 -7.169 3.160 1.00 95.50 95 CYS A C 1
ATOM 734 O O . CYS A 1 95 ? -10.714 -7.109 3.333 1.00 95.50 95 CYS A O 1
ATOM 736 N N . GLY A 1 96 ? -8.973 -7.411 1.962 1.00 96.38 96 GLY A N 1
ATOM 737 C CA . GLY A 1 96 ? -9.759 -7.540 0.737 1.00 96.38 96 GLY A CA 1
ATOM 738 C C . GLY A 1 96 ? -10.188 -6.205 0.127 1.00 96.38 96 GLY A C 1
ATOM 739 O O . GLY A 1 96 ? -10.972 -6.207 -0.819 1.00 96.38 96 GLY A O 1
ATOM 740 N N . THR A 1 97 ? -9.691 -5.077 0.637 1.00 96.50 97 THR A N 1
ATOM 741 C CA . THR A 1 97 ? -9.990 -3.759 0.072 1.00 96.50 97 THR A CA 1
ATOM 742 C C . THR A 1 97 ? -9.030 -3.454 -1.070 1.00 96.50 97 THR A C 1
ATOM 744 O O . THR A 1 97 ? -7.813 -3.556 -0.903 1.00 96.50 97 THR A O 1
ATOM 747 N N . GLU A 1 98 ? -9.567 -3.054 -2.222 1.00 95.81 98 GLU A N 1
ATOM 748 C CA . GLU A 1 98 ? -8.760 -2.556 -3.335 1.00 95.81 98 GLU A CA 1
ATOM 749 C C . GLU A 1 98 ? -8.458 -1.064 -3.172 1.00 95.81 98 GLU A C 1
ATOM 751 O O . GLU A 1 98 ? -9.311 -0.266 -2.773 1.00 95.81 98 GLU A O 1
ATOM 756 N N . ILE A 1 99 ? -7.213 -0.706 -3.455 1.00 94.62 99 ILE A N 1
ATOM 757 C CA . ILE A 1 99 ? -6.649 0.625 -3.314 1.00 94.62 99 ILE A CA 1
ATOM 758 C C . ILE A 1 99 ? -6.127 1.061 -4.676 1.00 94.62 99 ILE A C 1
ATOM 760 O O . ILE A 1 99 ? -5.319 0.358 -5.281 1.00 94.62 99 ILE A O 1
ATOM 764 N N . TYR A 1 100 ? -6.557 2.236 -5.123 1.00 92.94 100 TYR A N 1
ATOM 765 C CA . TYR A 1 100 ? -6.120 2.863 -6.365 1.00 92.94 100 TYR A CA 1
ATOM 766 C C . TYR A 1 100 ? -5.162 4.010 -6.050 1.00 92.94 100 TYR A C 1
ATOM 768 O O . TYR A 1 100 ? -5.422 4.832 -5.158 1.00 92.94 100 TYR A O 1
ATOM 776 N N . VAL A 1 101 ? -4.040 4.035 -6.759 1.00 90.44 101 VAL A N 1
ATOM 777 C CA . VAL A 1 101 ? -2.997 5.050 -6.650 1.00 90.44 101 VAL A CA 1
ATOM 778 C C . VAL A 1 101 ? -2.915 5.781 -7.983 1.00 90.44 101 VAL A C 1
ATOM 780 O O . VAL A 1 101 ? -2.363 5.257 -8.947 1.00 90.44 101 VAL A O 1
ATOM 783 N N . ASP A 1 102 ? -3.452 6.999 -8.000 1.00 85.25 102 ASP A N 1
ATOM 784 C CA . ASP A 1 102 ? -3.574 7.821 -9.205 1.00 85.25 102 ASP A CA 1
ATOM 785 C C . ASP A 1 102 ? -2.480 8.903 -9.204 1.00 85.25 102 ASP A C 1
ATOM 787 O O . ASP A 1 102 ? -2.279 9.604 -8.197 1.00 85.25 102 ASP A O 1
ATOM 791 N N . PHE A 1 103 ? -1.798 9.093 -10.333 1.00 74.62 103 PHE A N 1
ATOM 792 C CA . PHE A 1 103 ? -0.754 10.105 -10.490 1.00 74.62 103 PHE A CA 1
ATOM 793 C C . PHE A 1 103 ? -1.341 11.339 -11.173 1.00 74.62 103 PHE A C 1
ATOM 795 O O . PHE A 1 103 ? -1.143 11.596 -12.352 1.00 74.62 103 PHE A O 1
ATOM 802 N N . GLN A 1 104 ? -2.090 12.139 -10.421 1.00 61.00 104 GLN A N 1
ATOM 803 C CA . GLN A 1 104 ? -2.750 13.317 -10.976 1.00 61.00 104 GLN A CA 1
ATOM 804 C C . GLN A 1 104 ? -1.768 14.489 -11.082 1.00 61.00 104 GLN A C 1
ATOM 806 O O . GLN A 1 104 ? -1.520 15.158 -10.079 1.00 61.00 104 GLN A O 1
ATOM 811 N N . GLY A 1 105 ? -1.227 14.749 -12.280 1.00 54.72 105 GLY A N 1
ATOM 812 C CA . GLY A 1 105 ? -0.716 16.050 -12.762 1.00 54.72 105 GLY A CA 1
ATOM 813 C C . GLY A 1 105 ? 0.002 16.985 -11.768 1.00 54.72 105 GLY A C 1
ATOM 814 O O . GLY A 1 105 ? -0.146 18.204 -11.872 1.00 54.72 105 GLY A O 1
ATOM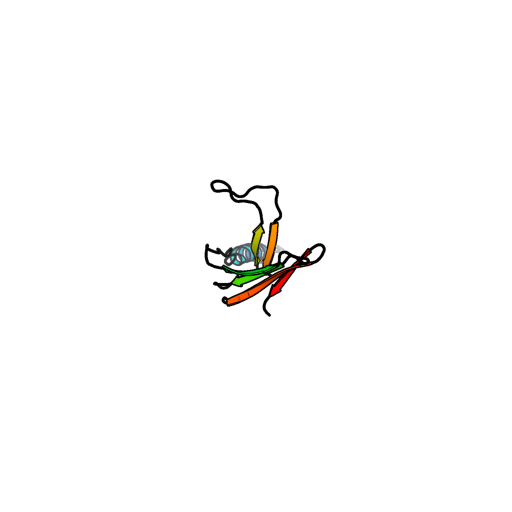 815 N N . GLY A 1 106 ? 0.745 16.450 -10.789 1.00 56.97 106 GLY A N 1
ATOM 816 C CA . GLY A 1 106 ? 1.388 17.217 -9.711 1.00 56.97 106 GLY A CA 1
ATOM 817 C C . GLY A 1 106 ? 1.254 16.654 -8.285 1.00 56.97 106 GLY A C 1
ATOM 818 O O . GLY A 1 106 ? 1.849 17.225 -7.369 1.00 56.97 106 GLY A O 1
ATOM 819 N N . GLY A 1 107 ? 0.524 15.555 -8.061 1.00 61.16 107 GLY A N 1
ATOM 820 C CA . GLY A 1 107 ? 0.431 14.892 -6.756 1.00 61.16 107 GLY A CA 1
ATOM 821 C C . GLY A 1 107 ? -0.043 13.437 -6.824 1.00 61.16 107 GLY A C 1
ATOM 822 O O . GLY A 1 107 ? -0.548 12.978 -7.842 1.00 61.16 107 GLY A O 1
ATOM 823 N N . THR A 1 108 ? 0.124 12.705 -5.721 1.00 70.25 108 THR A N 1
ATOM 824 C CA . THR A 1 108 ? -0.393 11.335 -5.569 1.00 70.25 108 THR A CA 1
ATOM 825 C C . THR A 1 108 ? -1.779 11.373 -4.929 1.00 70.25 108 THR A C 1
ATOM 827 O O . THR A 1 108 ? -1.933 11.903 -3.825 1.00 70.25 108 THR A O 1
ATOM 830 N N . GLY A 1 109 ? -2.774 10.785 -5.589 1.00 78.19 109 GLY A N 1
ATOM 831 C CA . GLY A 1 109 ? -4.083 10.491 -5.010 1.00 78.19 109 GLY A CA 1
ATOM 832 C C . GLY A 1 109 ? -4.146 9.053 -4.495 1.00 78.19 109 GLY A C 1
ATOM 833 O O . GLY A 1 109 ? -3.679 8.138 -5.164 1.00 78.19 109 GLY A O 1
ATOM 834 N N . LEU A 1 110 ? -4.735 8.850 -3.313 1.00 84.19 110 LEU A N 1
ATOM 835 C CA . LEU A 1 110 ? -5.093 7.524 -2.804 1.00 84.19 110 LEU A CA 1
ATOM 836 C C . LEU A 1 110 ? -6.616 7.412 -2.786 1.00 84.19 110 LEU A C 1
ATOM 838 O O . LEU A 1 110 ? -7.279 8.183 -2.086 1.00 84.19 110 LEU A O 1
ATOM 842 N N . ARG A 1 111 ? -7.178 6.462 -3.528 1.00 84.69 111 ARG A N 1
ATOM 843 C CA . ARG A 1 111 ? -8.616 6.168 -3.523 1.00 84.69 111 ARG A CA 1
ATOM 844 C C . ARG A 1 111 ? -8.830 4.765 -2.970 1.00 84.69 111 ARG A C 1
ATOM 846 O O . ARG A 1 111 ? -8.136 3.827 -3.346 1.00 84.69 111 ARG A O 1
ATOM 853 N N . VAL A 1 112 ? -9.773 4.641 -2.040 1.00 81.56 112 VAL A N 1
ATOM 854 C CA . VAL A 1 112 ? -10.115 3.376 -1.380 1.00 81.56 112 VAL A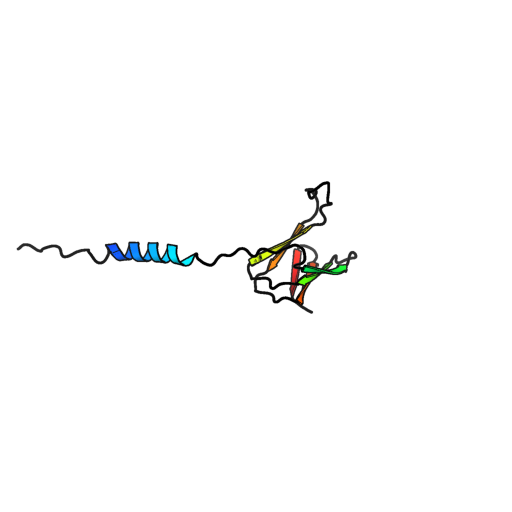 CA 1
ATOM 855 C C . VAL A 1 112 ? -11.418 2.860 -1.979 1.00 81.56 112 VAL A C 1
ATOM 857 O O . VAL A 1 112 ? -12.431 3.555 -1.913 1.00 81.56 112 VAL A O 1
ATOM 860 N N . GLY A 1 113 ? -11.394 1.644 -2.519 1.00 73.44 113 GLY A N 1
ATOM 861 C CA . GLY A 1 113 ? -12.547 0.992 -3.134 1.00 73.44 113 GLY A CA 1
ATOM 862 C C . GLY A 1 113 ? -12.856 1.451 -4.563 1.00 73.44 113 GLY A C 1
ATOM 863 O O . GLY A 1 113 ? -12.300 2.430 -5.067 1.00 73.44 113 GLY A O 1
ATOM 864 N N . GLY A 1 114 ? -13.766 0.703 -5.191 1.00 50.94 114 GLY A N 1
ATOM 865 C CA . GLY A 1 114 ? -14.456 1.023 -6.442 1.00 50.94 114 GLY A CA 1
ATOM 866 C C . GLY A 1 114 ? -15.964 1.059 -6.229 1.00 50.94 114 GLY A C 1
ATOM 867 O O . GLY A 1 114 ? -16.444 0.329 -5.331 1.00 50.94 114 GLY A O 1
#

Secondary structure (DSSP, 8-state):
--------TTTHHHHHHHHHHHHHTTTT-PPP-PPTTSEEEEEEE-SSSPEEEEEESS-B-TT-EEEEE---EETTEE-SSS-EEEEE-SS-B-TT-EEEEEEETTEEEEEE--

pLDDT: mean 79.09, std 15.72, range [42.81, 96.5]